Protein AF-A0A218N4B6-F1 (afdb_monomer_lite)

Secondary structure (DSSP, 8-state):
-PPP-EEEEEEEEETTEEEEEEEETTEEEEEEEE-TTS-EEEESSPTT-HHHHHHHHHHHHHHHTTTT---

Radius of gyration: 11.83 Å; chains: 1; bounding box: 27×27×37 Å

Organism: Proteus mirabilis (NCBI:txid584)

Structure (mmCIF, N/CA/C/O backbone):
data_AF-A0A218N4B6-F1
#
_entry.id   AF-A0A218N4B6-F1
#
loop_
_atom_site.group_PDB
_atom_site.id
_atom_site.type_symbol
_atom_site.label_atom_id
_atom_site.label_alt_id
_atom_site.label_comp_id
_atom_site.label_asym_id
_atom_site.label_entity_id
_atom_site.label_seq_id
_atom_site.pdbx_PDB_ins_code
_atom_site.Cartn_x
_atom_site.Cartn_y
_atom_site.Cartn_z
_atom_site.occupancy
_atom_site.B_iso_or_equiv
_atom_site.auth_seq_id
_atom_site.auth_comp_id
_atom_site.auth_asym_id
_atom_site.auth_atom_id
_atom_site.pdbx_PDB_model_num
ATOM 1 N N . MET A 1 1 ? -9.361 -6.194 22.179 1.00 39.38 1 MET A N 1
ATOM 2 C CA . MET A 1 1 ? -8.899 -5.146 21.247 1.00 39.38 1 MET A CA 1
ATOM 3 C C . MET A 1 1 ? -8.756 -5.811 19.894 1.00 39.38 1 MET A C 1
ATOM 5 O O . MET A 1 1 ? -7.921 -6.696 19.777 1.00 39.38 1 MET A O 1
ATOM 9 N N . ASN A 1 2 ? -9.628 -5.487 18.938 1.00 46.31 2 ASN A N 1
ATOM 10 C CA . ASN A 1 2 ? -9.501 -6.009 17.579 1.00 46.31 2 ASN A CA 1
ATOM 11 C C . ASN A 1 2 ? -8.303 -5.316 16.931 1.00 46.31 2 ASN A C 1
ATOM 13 O O . ASN A 1 2 ? -8.259 -4.088 16.884 1.00 46.31 2 ASN A O 1
ATOM 17 N N . THR A 1 3 ? -7.309 -6.089 16.509 1.00 53.72 3 THR A N 1
ATOM 18 C CA . THR A 1 3 ? -6.214 -5.592 15.675 1.00 53.72 3 THR A CA 1
ATOM 19 C C . THR A 1 3 ? -6.835 -4.999 14.407 1.00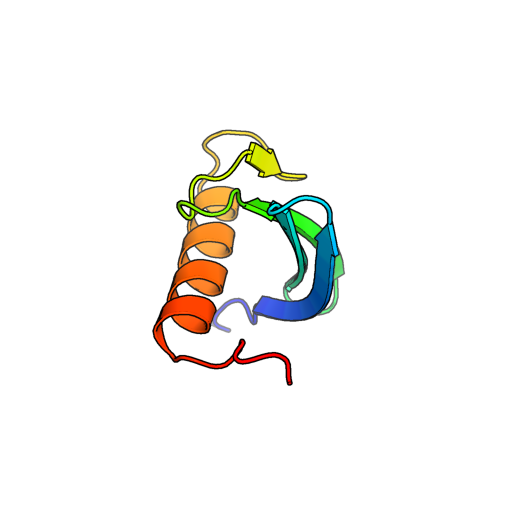 53.72 3 THR A C 1
ATOM 21 O O . THR A 1 3 ? -7.707 -5.660 13.841 1.00 53.72 3 THR A O 1
ATOM 24 N N . PRO A 1 4 ? -6.468 -3.779 13.972 1.00 63.56 4 PRO A N 1
ATOM 25 C CA . PRO A 1 4 ? -7.022 -3.216 12.748 1.00 63.56 4 PRO A CA 1
ATOM 26 C C . PRO A 1 4 ? -6.723 -4.159 11.581 1.00 63.56 4 PRO A C 1
ATOM 28 O O . PRO A 1 4 ? -5.564 -4.460 11.289 1.00 63.56 4 PRO A O 1
ATOM 31 N N . GLU A 1 5 ? -7.780 -4.670 10.954 1.00 80.56 5 GLU A N 1
ATOM 32 C CA . GLU A 1 5 ? -7.655 -5.640 9.873 1.00 80.56 5 GLU A CA 1
ATOM 33 C C . GLU A 1 5 ? -7.516 -4.872 8.560 1.00 80.56 5 GLU A C 1
ATOM 35 O O . GLU A 1 5 ? -8.503 -4.465 7.942 1.00 80.56 5 GLU A O 1
ATOM 40 N N . TYR A 1 6 ? -6.265 -4.614 8.175 1.00 86.62 6 TYR A N 1
ATOM 41 C CA . TYR A 1 6 ? -5.956 -4.141 6.835 1.00 86.62 6 TYR A CA 1
ATOM 42 C C . TYR A 1 6 ? -6.098 -5.290 5.838 1.00 86.62 6 TYR A C 1
ATOM 44 O O . TYR A 1 6 ? -5.629 -6.407 6.068 1.00 86.62 6 TYR A O 1
ATOM 52 N N . LYS A 1 7 ? -6.705 -4.996 4.692 1.00 88.81 7 LYS A N 1
ATOM 53 C CA . LYS A 1 7 ? -6.868 -5.939 3.586 1.00 88.81 7 LYS A CA 1
ATOM 54 C C . LYS A 1 7 ? -6.548 -5.252 2.268 1.00 88.81 7 LYS A C 1
ATOM 56 O O . LYS A 1 7 ? -6.995 -4.133 2.041 1.00 88.81 7 LYS A O 1
ATOM 61 N N . ILE A 1 8 ? -5.809 -5.938 1.396 1.00 89.25 8 ILE A N 1
ATOM 62 C CA . ILE A 1 8 ? -5.604 -5.495 0.013 1.00 89.25 8 ILE A CA 1
ATOM 63 C C . ILE A 1 8 ? -6.898 -5.732 -0.768 1.00 89.25 8 ILE A C 1
ATOM 65 O O . ILE A 1 8 ? -7.395 -6.859 -0.821 1.00 89.25 8 ILE A O 1
ATOM 69 N N . ILE A 1 9 ? -7.434 -4.671 -1.361 1.00 90.62 9 ILE A N 1
ATOM 70 C CA . ILE A 1 9 ? -8.617 -4.716 -2.223 1.00 90.62 9 ILE A CA 1
ATOM 71 C C . ILE A 1 9 ? -8.196 -4.871 -3.682 1.00 90.62 9 ILE A C 1
ATOM 73 O O . ILE A 1 9 ? -8.715 -5.738 -4.383 1.00 90.62 9 ILE A O 1
ATOM 77 N N . SER A 1 10 ? -7.223 -4.077 -4.124 1.00 90.12 10 SER A N 1
ATOM 78 C CA . SER A 1 10 ? -6.665 -4.154 -5.474 1.00 90.12 10 SER A CA 1
ATOM 79 C C . SER A 1 10 ? -5.227 -3.646 -5.516 1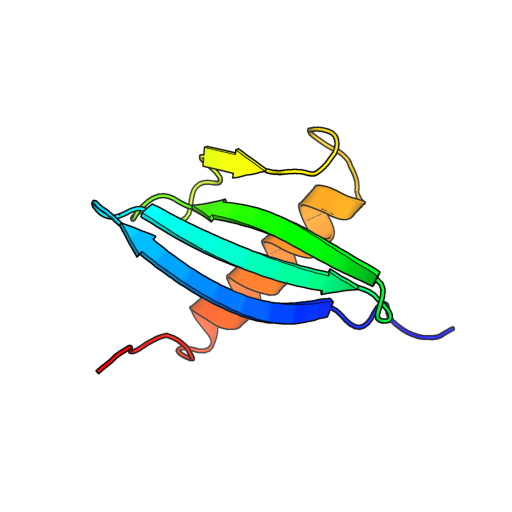.00 90.12 10 SER A C 1
ATOM 81 O O . SER A 1 10 ? -4.777 -2.908 -4.636 1.00 90.12 10 SER A O 1
ATOM 83 N N . ILE A 1 11 ? -4.506 -4.068 -6.554 1.00 90.50 11 ILE A N 1
ATOM 84 C CA . ILE A 1 11 ? -3.139 -3.642 -6.853 1.00 90.50 11 ILE A CA 1
ATOM 85 C C . ILE A 1 11 ? -3.106 -3.250 -8.328 1.00 90.50 11 ILE A C 1
ATOM 87 O O . ILE A 1 11 ? -3.548 -4.028 -9.174 1.00 90.50 11 ILE A O 1
ATOM 91 N N . PHE A 1 12 ? -2.585 -2.066 -8.627 1.00 90.38 12 PHE A N 1
ATOM 92 C CA . PHE A 1 12 ? -2.357 -1.594 -9.988 1.00 90.38 12 PHE A CA 1
ATOM 93 C C . PHE A 1 12 ? -0.869 -1.351 -10.198 1.00 90.38 12 PHE A C 1
ATOM 95 O O . PHE A 1 12 ? -0.210 -0.774 -9.338 1.00 90.38 12 PHE A O 1
ATOM 102 N N . GLU A 1 13 ? -0.353 -1.774 -11.347 1.00 91.19 13 GLU A N 1
ATOM 103 C CA . GLU A 1 13 ? 1.007 -1.473 -11.779 1.00 91.19 13 GLU A CA 1
ATOM 104 C C . GLU A 1 13 ? 0.945 -0.612 -13.040 1.00 91.19 13 GLU A C 1
ATOM 106 O O . GLU A 1 13 ? 0.296 -0.978 -14.022 1.00 91.19 13 GLU A O 1
ATOM 111 N N . TYR A 1 14 ? 1.602 0.545 -13.016 1.00 86.81 14 TYR A N 1
ATOM 112 C CA . TYR A 1 14 ? 1.686 1.429 -14.173 1.00 86.81 14 TYR A CA 1
ATOM 113 C C . TYR A 1 14 ? 3.023 2.165 -14.183 1.00 86.81 14 TYR A C 1
ATOM 115 O O . TYR A 1 14 ? 3.366 2.841 -13.218 1.00 86.81 14 TYR A O 1
ATOM 123 N N . ASN A 1 15 ? 3.782 2.052 -15.278 1.00 89.50 15 ASN A N 1
ATOM 124 C CA . ASN A 1 15 ? 5.085 2.707 -15.461 1.00 89.50 15 ASN A CA 1
ATOM 125 C C . ASN A 1 15 ? 6.077 2.503 -14.292 1.00 89.50 15 ASN A C 1
ATOM 127 O O . ASN A 1 15 ? 6.803 3.427 -13.934 1.00 89.50 15 ASN A O 1
ATOM 131 N N . GLY A 1 16 ? 6.108 1.308 -13.690 1.00 85.62 16 GLY A N 1
ATOM 132 C CA . GLY A 1 16 ? 6.998 0.989 -12.564 1.00 85.62 16 GLY A CA 1
ATOM 13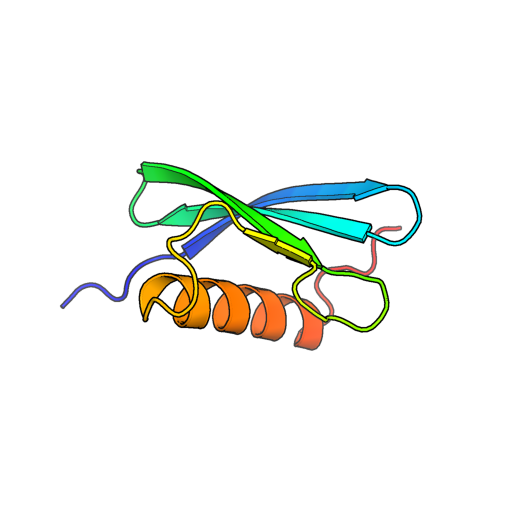3 C C . GLY A 1 16 ? 6.517 1.495 -11.198 1.00 85.62 16 GLY A C 1
ATOM 134 O O . GLY A 1 16 ? 7.243 1.358 -10.215 1.00 85.62 16 GLY A O 1
ATOM 135 N N . PHE A 1 17 ? 5.307 2.053 -11.124 1.00 90.94 17 PHE A N 1
ATOM 136 C CA . PHE A 1 17 ? 4.637 2.393 -9.872 1.00 90.94 17 PHE A CA 1
ATOM 137 C C . PHE A 1 17 ? 3.617 1.319 -9.505 1.00 90.94 17 PHE A C 1
ATOM 139 O O . PHE A 1 17 ? 2.889 0.831 -10.369 1.00 90.94 17 PHE A O 1
ATOM 146 N N . TYR A 1 18 ? 3.537 1.004 -8.215 1.00 92.19 18 TYR A N 1
ATOM 147 C CA . TYR A 1 18 ? 2.612 0.039 -7.634 1.00 92.19 18 TYR A CA 1
ATOM 148 C C . TYR A 1 18 ? 1.631 0.753 -6.711 1.00 92.19 18 TYR A C 1
ATOM 150 O O . TYR A 1 18 ? 1.998 1.199 -5.623 1.00 92.19 18 TYR A O 1
ATOM 158 N N . THR A 1 19 ? 0.375 0.842 -7.126 1.00 93.19 19 THR A N 1
ATOM 159 C CA . THR A 1 19 ? -0.708 1.447 -6.350 1.00 93.19 19 THR A CA 1
ATOM 160 C C . THR A 1 19 ? -1.506 0.363 -5.639 1.00 93.19 19 THR A C 1
ATOM 162 O O . THR A 1 19 ? -2.088 -0.514 -6.274 1.00 93.19 19 THR A O 1
ATOM 165 N N . TYR A 1 20 ? -1.562 0.437 -4.314 1.00 92.12 20 TYR A N 1
ATOM 166 C CA . TYR A 1 20 ? -2.313 -0.474 -3.461 1.00 92.12 20 TYR A CA 1
ATOM 167 C C . TYR A 1 20 ? -3.551 0.230 -2.932 1.00 92.12 20 TYR A C 1
ATOM 169 O O . TYR A 1 20 ? -3.443 1.268 -2.281 1.00 92.12 20 TYR A O 1
ATOM 177 N N . HIS A 1 21 ? -4.709 -0.373 -3.169 1.00 92.12 21 HIS A N 1
ATOM 178 C CA . HIS A 1 21 ? -5.959 0.015 -2.533 1.00 92.12 21 HIS A CA 1
ATOM 179 C C . HIS A 1 21 ? -6.201 -0.924 -1.363 1.00 92.12 21 HIS A C 1
ATOM 181 O O . HIS A 1 21 ? -6.189 -2.151 -1.527 1.00 92.12 21 HIS A O 1
ATOM 187 N N . ILE A 1 22 ? -6.413 -0.359 -0.182 1.00 91.12 22 ILE A N 1
ATOM 188 C CA . ILE A 1 22 ? -6.596 -1.115 1.050 1.00 91.12 22 ILE A CA 1
ATOM 189 C C . ILE A 1 22 ? -7.872 -0.690 1.771 1.00 91.12 22 ILE A C 1
ATOM 191 O O . ILE A 1 22 ? -8.320 0.453 1.676 1.00 91.12 22 ILE A O 1
ATOM 195 N N . SER A 1 23 ? -8.465 -1.634 2.495 1.00 90.19 23 SER A N 1
ATOM 196 C CA . SER A 1 23 ? -9.556 -1.376 3.434 1.00 90.19 23 SER A CA 1
ATOM 197 C C . SER A 1 23 ? -9.081 -1.614 4.856 1.00 90.19 23 SER A C 1
ATOM 199 O O . SER A 1 23 ? -8.323 -2.562 5.084 1.00 90.19 23 SER A O 1
ATOM 201 N N . LYS A 1 24 ? -9.608 -0.845 5.806 1.00 86.25 24 LYS A N 1
ATOM 202 C CA . LYS A 1 24 ? -9.394 -1.036 7.242 1.00 86.25 24 LYS A CA 1
ATOM 203 C C . LYS A 1 24 ? -10.751 -1.194 7.915 1.00 86.25 24 LYS A C 1
ATOM 205 O O . LYS A 1 24 ? -11.609 -0.331 7.777 1.00 86.25 24 LYS A O 1
ATOM 210 N N . ASN A 1 25 ? -10.967 -2.301 8.626 1.00 84.00 25 ASN A N 1
ATOM 211 C CA . ASN A 1 25 ? -12.220 -2.571 9.353 1.00 84.00 25 ASN A CA 1
ATOM 212 C C . ASN A 1 25 ? -13.503 -2.488 8.491 1.00 84.00 25 ASN A C 1
ATOM 214 O O . ASN A 1 25 ? -14.571 -2.150 8.994 1.00 84.00 25 ASN A O 1
ATOM 218 N N . GLY A 1 26 ? -13.410 -2.791 7.193 1.00 76.06 26 GLY A N 1
ATOM 219 C CA . GLY A 1 26 ? -14.545 -2.719 6.266 1.00 76.06 26 GLY A CA 1
ATOM 220 C C . GLY A 1 26 ? -14.850 -1.321 5.713 1.00 76.06 26 GLY A C 1
ATOM 221 O O . GLY A 1 26 ? -15.716 -1.212 4.848 1.00 76.06 26 GLY A O 1
ATOM 222 N N . GLU A 1 27 ? -14.125 -0.280 6.135 1.00 76.75 27 GLU A N 1
ATOM 223 C CA . GLU A 1 27 ? -14.150 1.031 5.479 1.00 76.75 27 GLU A CA 1
ATOM 224 C C . GLU A 1 27 ? -13.218 1.023 4.260 1.00 76.75 27 GLU A C 1
ATOM 226 O O . GLU A 1 27 ? -12.104 0.484 4.302 1.00 76.75 27 GLU A O 1
ATOM 231 N N . LEU A 1 28 ? -13.725 1.546 3.141 1.00 70.62 28 LEU A N 1
ATOM 232 C CA . LEU A 1 28 ? -13.165 1.341 1.807 1.00 70.62 28 LEU A CA 1
ATOM 233 C C . LEU A 1 28 ? -12.376 2.556 1.305 1.00 70.62 28 LEU A C 1
ATOM 235 O O . LEU A 1 28 ? -12.824 3.694 1.411 1.00 70.62 28 LEU A O 1
ATOM 239 N N . ASP A 1 29 ? -11.265 2.210 0.655 1.00 68.81 29 ASP A N 1
ATOM 240 C CA . ASP A 1 29 ? -10.467 2.981 -0.301 1.00 68.81 29 ASP A CA 1
ATOM 241 C C . ASP A 1 29 ? -9.436 3.965 0.266 1.00 68.81 29 ASP A C 1
ATOM 243 O O . ASP A 1 29 ? -9.443 5.166 0.001 1.00 68.81 29 ASP A O 1
ATOM 247 N N . GLN A 1 30 ? -8.490 3.414 1.028 1.00 86.31 30 GLN A N 1
ATOM 248 C CA . GLN A 1 30 ? -7.218 4.076 1.297 1.00 86.31 30 GLN A CA 1
ATOM 249 C C . GLN A 1 30 ? -6.179 3.631 0.260 1.00 86.31 30 GLN A C 1
ATOM 251 O O . GLN A 1 30 ? -6.074 2.445 -0.054 1.00 86.31 30 GLN A O 1
ATOM 256 N N . VAL A 1 31 ? -5.404 4.576 -0.268 1.00 92.25 31 VAL A N 1
ATOM 257 C CA . VAL A 1 31 ? -4.481 4.346 -1.384 1.00 92.25 31 VAL A CA 1
ATOM 258 C C . VAL A 1 31 ? -3.053 4.646 -0.959 1.00 92.25 31 VAL A C 1
ATOM 260 O O . VAL A 1 31 ? -2.784 5.704 -0.390 1.00 92.25 31 VAL A O 1
ATOM 263 N N . VAL A 1 32 ? -2.131 3.741 -1.287 1.00 93.50 32 VAL A N 1
ATOM 264 C CA . VAL A 1 32 ? -0.684 3.958 -1.158 1.00 93.50 32 VAL A CA 1
ATOM 265 C C . VAL A 1 32 ? -0.001 3.558 -2.462 1.00 93.50 32 VAL A C 1
ATOM 267 O O . VAL A 1 32 ? -0.145 2.429 -2.926 1.00 93.50 32 VAL A O 1
ATOM 270 N N . GLU A 1 33 ? 0.745 4.479 -3.058 1.00 94.12 33 GLU A N 1
ATOM 271 C CA . GLU A 1 33 ? 1.547 4.260 -4.262 1.00 94.12 33 GLU A CA 1
ATOM 272 C C . GLU A 1 33 ? 3.020 4.137 -3.880 1.00 94.12 33 GLU A C 1
ATOM 274 O O . GLU A 1 33 ? 3.533 4.936 -3.092 1.00 94.12 33 GLU A O 1
ATOM 279 N N . PHE A 1 34 ? 3.689 3.142 -4.452 1.00 93.31 34 PHE A N 1
ATOM 280 C CA . PHE A 1 34 ? 5.124 2.948 -4.333 1.00 93.31 34 PHE A CA 1
ATOM 281 C C . PHE A 1 34 ? 5.800 3.059 -5.694 1.00 93.31 34 PHE A C 1
ATOM 283 O O . PHE A 1 34 ? 5.236 2.617 -6.692 1.00 93.31 34 PHE A O 1
ATOM 290 N N . ASP A 1 35 ? 7.032 3.554 -5.729 1.00 92.12 35 ASP A N 1
ATOM 291 C CA . ASP A 1 35 ? 7.914 3.359 -6.880 1.00 92.12 35 ASP A CA 1
ATOM 292 C C . ASP A 1 35 ? 8.517 1.936 -6.906 1.00 92.12 35 ASP A C 1
ATOM 294 O O . ASP A 1 35 ? 8.301 1.098 -6.012 1.00 92.12 35 ASP A O 1
ATOM 298 N N . SER A 1 36 ? 9.309 1.665 -7.944 1.00 86.75 36 SER A N 1
ATOM 299 C CA . SER A 1 36 ? 10.039 0.408 -8.126 1.00 86.75 36 SER A CA 1
ATOM 300 C C . SER A 1 36 ? 11.046 0.118 -7.008 1.00 86.75 36 SER A C 1
ATOM 302 O O . SER A 1 36 ? 11.375 -1.042 -6.770 1.00 86.75 36 SER A O 1
ATOM 304 N N . GLU A 1 37 ? 11.510 1.146 -6.295 1.00 87.44 37 GLU A N 1
ATOM 305 C CA . GLU A 1 37 ? 12.443 1.045 -5.167 1.00 87.44 37 GLU A CA 1
ATOM 306 C C . GLU A 1 37 ? 11.729 0.887 -3.811 1.00 87.44 37 GLU A C 1
ATOM 308 O O . GLU A 1 37 ? 12.375 0.795 -2.769 1.00 87.44 37 GLU A O 1
ATOM 313 N N . ALA A 1 38 ? 10.396 0.787 -3.812 1.00 86.50 38 ALA A N 1
ATOM 314 C CA . ALA A 1 38 ? 9.563 0.683 -2.616 1.00 86.50 38 ALA A CA 1
ATOM 315 C C . ALA A 1 38 ? 9.531 1.933 -1.718 1.00 86.50 38 ALA A C 1
ATOM 317 O O . ALA A 1 38 ? 9.179 1.841 -0.530 1.00 86.50 38 ALA A O 1
ATOM 318 N N . ASN A 1 39 ? 9.795 3.105 -2.290 1.00 91.06 39 ASN A N 1
ATOM 319 C CA . ASN A 1 39 ? 9.506 4.384 -1.654 1.00 91.06 39 ASN A CA 1
ATOM 320 C C . ASN A 1 39 ? 8.043 4.758 -1.883 1.00 91.06 39 ASN A C 1
ATOM 322 O O . ASN A 1 39 ? 7.497 4.513 -2.955 1.00 91.06 39 ASN A O 1
ATOM 326 N N . VAL A 1 40 ? 7.404 5.357 -0.877 1.00 91.88 40 VAL A N 1
ATOM 327 C CA . VAL A 1 40 ? 6.030 5.860 -1.003 1.00 91.88 40 VAL A CA 1
ATOM 328 C C . VAL A 1 40 ? 6.055 7.146 -1.824 1.00 91.88 40 VAL A C 1
ATOM 330 O O . VAL A 1 40 ? 6.731 8.102 -1.449 1.00 91.88 40 VAL A O 1
ATOM 333 N N . THR A 1 41 ? 5.311 7.178 -2.926 1.00 93.31 41 THR A N 1
ATOM 334 C CA . THR A 1 41 ? 5.237 8.332 -3.837 1.00 93.31 41 THR A CA 1
ATOM 335 C C . THR A 1 41 ? 3.933 9.100 -3.687 1.00 93.31 41 THR A C 1
ATOM 337 O O . THR A 1 41 ? 3.921 10.323 -3.832 1.00 93.31 41 THR A O 1
ATOM 340 N N . LYS A 1 42 ? 2.833 8.404 -3.371 1.00 92.31 42 LYS A N 1
ATOM 341 C CA . LYS A 1 42 ? 1.523 9.002 -3.082 1.00 92.31 42 LYS A CA 1
ATOM 342 C C . LYS A 1 42 ? 0.778 8.221 -2.013 1.00 92.31 42 LYS A C 1
ATOM 344 O O . LYS A 1 42 ? 0.961 7.019 -1.849 1.00 92.31 42 LYS A O 1
ATOM 349 N N . THR A 1 43 ? -0.096 8.927 -1.312 1.00 92.88 43 THR A N 1
ATOM 350 C CA . THR A 1 43 ? -0.881 8.394 -0.206 1.00 92.88 43 THR A CA 1
ATOM 351 C C . THR A 1 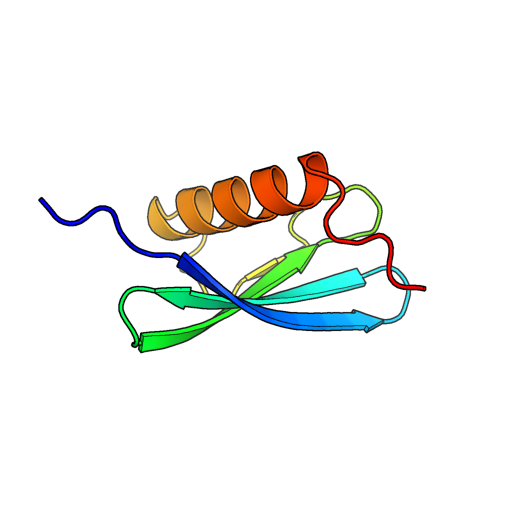43 ? -2.194 9.168 -0.091 1.00 92.88 43 THR A C 1
ATOM 353 O O . THR A 1 43 ? -2.210 10.380 -0.317 1.00 92.88 43 THR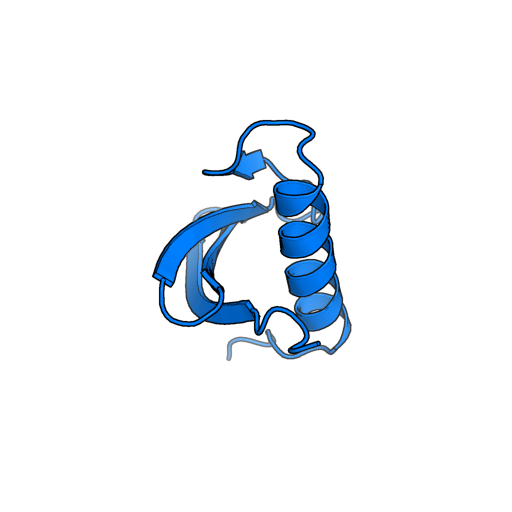 A O 1
ATOM 356 N N . SER A 1 44 ? -3.296 8.497 0.244 1.00 91.88 44 SER A N 1
ATOM 357 C CA . SER A 1 44 ? -4.552 9.166 0.622 1.00 91.88 44 SER A CA 1
ATOM 358 C C . SER A 1 44 ? -4.604 9.519 2.114 1.00 91.88 44 SER A C 1
ATOM 360 O O . SER A 1 44 ? -5.559 10.148 2.567 1.00 91.88 44 SER A O 1
ATOM 362 N N . PHE A 1 45 ? -3.604 9.095 2.892 1.00 89.62 45 PHE A N 1
ATOM 363 C CA . PHE A 1 45 ? -3.517 9.368 4.320 1.00 89.62 45 PHE A CA 1
ATOM 364 C C . PHE A 1 45 ? -3.019 10.790 4.590 1.00 89.62 45 PHE A C 1
ATOM 366 O O . PHE A 1 45 ? -2.346 11.420 3.771 1.00 89.62 45 PHE A O 1
ATOM 373 N N . LYS A 1 46 ? -3.296 11.294 5.797 1.00 87.50 46 LYS A N 1
ATOM 374 C CA . LYS A 1 46 ? -2.612 12.489 6.292 1.00 87.50 46 LYS A CA 1
ATOM 375 C C . LYS A 1 46 ? -1.116 12.176 6.411 1.00 87.50 46 LYS A C 1
ATOM 377 O O . LYS A 1 46 ? -0.752 11.249 7.132 1.00 87.50 46 LYS A O 1
ATOM 382 N N . GLN A 1 47 ? -0.276 12.966 5.744 1.00 83.06 47 GLN A N 1
ATOM 383 C CA . GLN A 1 47 ? 1.177 12.774 5.759 1.00 83.06 47 GLN A CA 1
ATOM 384 C C . GLN A 1 47 ? 1.744 12.731 7.185 1.00 83.06 47 GLN A C 1
ATOM 386 O O . GLN A 1 47 ? 1.403 13.566 8.028 1.00 83.06 47 GLN A O 1
ATOM 391 N N . ASN A 1 48 ? 2.649 11.782 7.415 1.00 83.94 48 ASN A N 1
ATOM 392 C CA . ASN A 1 48 ? 3.312 11.458 8.677 1.00 83.94 48 ASN A CA 1
ATOM 393 C C . ASN A 1 48 ? 2.361 11.051 9.812 1.00 83.94 48 ASN A C 1
ATOM 395 O O . ASN A 1 48 ? 2.727 11.139 10.984 1.00 83.94 48 ASN A O 1
ATOM 399 N N . SER A 1 49 ? 1.137 10.629 9.491 1.00 90.75 49 SER A N 1
ATOM 400 C CA . SER A 1 49 ? 0.239 10.061 10.495 1.00 90.75 49 SER A CA 1
ATOM 401 C C . SER A 1 49 ? 0.672 8.648 10.883 1.00 90.75 49 SER A C 1
ATOM 403 O O . SER A 1 49 ? 1.253 7.917 10.082 1.00 90.75 49 SER A O 1
ATOM 405 N N . GLU A 1 50 ? 0.348 8.244 12.111 1.00 90.50 50 GLU A N 1
ATOM 406 C CA . GLU A 1 50 ? 0.535 6.857 12.560 1.00 90.50 50 GLU A CA 1
ATOM 407 C C . GLU A 1 50 ? -0.182 5.877 11.624 1.00 90.50 50 GLU A C 1
ATOM 409 O O . GLU A 1 50 ? 0.348 4.825 11.285 1.00 90.50 50 GLU A O 1
ATOM 414 N N . GLU A 1 51 ? -1.354 6.267 11.126 1.00 88.38 51 GLU A N 1
ATOM 415 C CA . GLU A 1 51 ? -2.150 5.442 10.227 1.00 88.38 51 GLU A CA 1
ATOM 416 C C . GLU A 1 51 ? -1.481 5.219 8.863 1.00 88.38 51 GLU A C 1
ATOM 418 O O . GLU A 1 51 ? -1.480 4.100 8.350 1.00 88.38 51 GLU A O 1
ATOM 423 N N . GLU A 1 52 ? -0.849 6.253 8.300 1.00 90.69 52 GLU A N 1
ATOM 424 C CA . GLU A 1 52 ? -0.030 6.106 7.095 1.00 90.69 52 GLU A CA 1
ATOM 425 C C . GLU A 1 52 ? 1.115 5.114 7.330 1.00 90.69 52 GLU A C 1
ATOM 427 O O . GLU A 1 52 ? 1.352 4.224 6.512 1.00 90.69 52 GLU A O 1
ATOM 432 N N . GLN A 1 53 ? 1.815 5.243 8.460 1.00 92.06 53 GLN A N 1
ATOM 433 C CA . GLN A 1 53 ? 2.942 4.373 8.793 1.00 92.06 53 GLN A CA 1
ATOM 434 C C . GLN A 1 53 ? 2.500 2.914 8.937 1.00 92.06 53 GLN A C 1
ATOM 436 O O . GLN A 1 53 ? 3.156 2.023 8.395 1.00 92.06 53 GLN A O 1
ATOM 441 N N . GLU A 1 54 ? 1.371 2.665 9.603 1.00 91.31 54 GLU A N 1
ATOM 442 C CA . GLU A 1 54 ? 0.774 1.333 9.728 1.00 91.31 54 GLU A CA 1
ATOM 443 C C . GLU A 1 54 ? 0.418 0.722 8.367 1.00 91.31 54 GLU A C 1
ATOM 445 O O . GLU A 1 54 ? 0.752 -0.437 8.102 1.00 91.31 54 GLU A O 1
ATOM 450 N N . ALA A 1 55 ? -0.238 1.493 7.496 1.00 90.56 55 ALA A N 1
ATOM 451 C CA . ALA A 1 55 ? -0.631 1.049 6.162 1.00 90.56 55 ALA A CA 1
ATOM 452 C C . ALA A 1 55 ? 0.589 0.718 5.287 1.00 90.56 55 ALA A C 1
ATOM 454 O O . ALA A 1 55 ? 0.633 -0.324 4.624 1.00 90.56 55 ALA A O 1
ATOM 455 N N . VAL A 1 56 ? 1.615 1.571 5.323 1.00 92.56 56 VAL A N 1
ATOM 456 C CA . VAL A 1 56 ? 2.871 1.372 4.587 1.00 92.56 56 VAL A CA 1
ATOM 457 C C . VAL A 1 56 ? 3.615 0.136 5.096 1.00 92.56 56 VAL A C 1
ATOM 459 O O . VAL A 1 56 ? 4.055 -0.688 4.292 1.00 92.56 56 VAL A O 1
ATOM 462 N N . GLU A 1 57 ? 3.730 -0.037 6.414 1.00 91.75 57 GLU A N 1
ATOM 463 C CA . GLU A 1 57 ? 4.309 -1.229 7.049 1.00 91.75 57 GLU A CA 1
ATOM 464 C C . GLU A 1 57 ? 3.567 -2.505 6.644 1.00 91.75 57 GLU A C 1
ATOM 466 O O . GLU A 1 57 ? 4.190 -3.511 6.291 1.00 91.75 57 GLU A O 1
ATOM 471 N N . PHE A 1 58 ? 2.234 -2.471 6.657 1.00 89.94 58 PHE A N 1
ATOM 472 C CA . PHE A 1 58 ? 1.403 -3.585 6.222 1.00 89.94 58 PHE A CA 1
ATOM 473 C C . PHE A 1 58 ? 1.714 -3.980 4.772 1.00 89.94 58 PHE A C 1
ATOM 475 O O . PHE A 1 58 ? 2.031 -5.143 4.510 1.00 89.94 58 PHE A O 1
ATOM 482 N N . ILE A 1 59 ? 1.716 -3.020 3.843 1.00 90.12 59 ILE A N 1
ATOM 483 C CA . ILE A 1 59 ? 2.000 -3.289 2.426 1.00 90.12 59 ILE A CA 1
ATOM 484 C C . ILE A 1 59 ? 3.436 -3.793 2.239 1.00 90.12 59 ILE A C 1
ATOM 486 O O . ILE A 1 59 ? 3.656 -4.772 1.522 1.00 90.12 59 ILE A O 1
ATOM 490 N N . ARG A 1 60 ? 4.420 -3.208 2.932 1.00 90.06 60 ARG A N 1
ATOM 491 C CA . ARG A 1 60 ? 5.816 -3.683 2.912 1.00 90.06 60 ARG A CA 1
ATOM 492 C C . ARG A 1 60 ? 5.938 -5.131 3.376 1.00 90.06 60 ARG A C 1
ATOM 494 O O . ARG A 1 60 ? 6.648 -5.913 2.747 1.00 90.06 60 ARG A O 1
ATOM 501 N N . ARG A 1 61 ? 5.216 -5.528 4.429 1.00 88.00 61 ARG A N 1
ATOM 502 C CA . ARG A 1 61 ? 5.186 -6.925 4.898 1.00 88.00 61 ARG A CA 1
ATOM 503 C C . ARG A 1 61 ? 4.595 -7.866 3.851 1.00 88.00 61 ARG A C 1
ATOM 505 O O . ARG A 1 61 ? 5.116 -8.965 3.686 1.00 88.00 61 ARG A O 1
ATOM 512 N N . ILE A 1 62 ? 3.546 -7.452 3.137 1.00 83.62 62 ILE A N 1
ATOM 513 C CA . ILE A 1 62 ? 2.962 -8.239 2.039 1.00 83.62 62 ILE A CA 1
ATOM 514 C C . ILE A 1 62 ? 3.958 -8.383 0.879 1.00 83.62 62 ILE 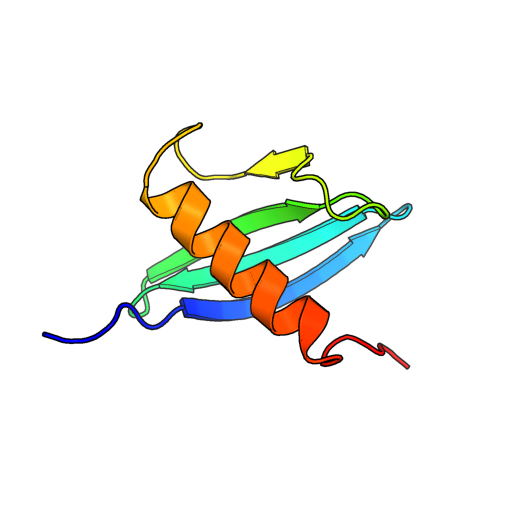A C 1
ATOM 516 O O . ILE A 1 62 ? 4.178 -9.498 0.403 1.00 83.62 62 ILE A O 1
ATOM 520 N N . ARG A 1 63 ? 4.621 -7.289 0.480 1.00 80.00 63 ARG A N 1
ATOM 521 C CA . ARG A 1 63 ? 5.660 -7.292 -0.567 1.00 80.00 63 ARG A CA 1
ATOM 522 C C . ARG A 1 63 ? 6.836 -8.205 -0.208 1.00 80.00 63 ARG A C 1
ATOM 524 O O . ARG A 1 63 ? 7.221 -9.042 -1.019 1.00 80.00 63 ARG A O 1
ATOM 531 N N . ASN A 1 64 ? 7.339 -8.118 1.025 1.00 78.50 64 ASN A N 1
ATOM 532 C CA . ASN A 1 64 ? 8.449 -8.946 1.517 1.00 78.50 64 ASN A CA 1
ATOM 533 C C . ASN A 1 64 ? 8.101 -10.438 1.619 1.00 78.50 64 ASN A C 1
ATOM 535 O O . ASN A 1 64 ? 8.992 -11.280 1.570 1.00 78.50 64 ASN A O 1
ATOM 539 N N . LYS A 1 65 ? 6.816 -10.787 1.752 1.00 73.06 65 LYS A N 1
ATOM 540 C CA . LYS A 1 65 ? 6.347 -12.181 1.771 1.00 73.06 65 LYS A CA 1
ATOM 541 C C . LYS A 1 65 ? 6.158 -12.790 0.370 1.00 73.06 65 LYS A C 1
ATOM 543 O O . LYS A 1 65 ? 5.606 -13.880 0.274 1.00 73.06 65 LYS A O 1
ATOM 548 N N . HIS A 1 66 ? 6.618 -12.126 -0.697 1.00 57.25 66 HIS A N 1
ATOM 549 C CA . HIS A 1 66 ? 6.552 -12.605 -2.088 1.00 57.25 66 HIS A CA 1
ATOM 550 C C . HIS A 1 66 ? 5.135 -12.884 -2.633 1.00 57.25 66 HIS A C 1
ATOM 552 O O . HIS A 1 66 ? 4.968 -13.702 -3.533 1.00 57.25 66 HIS A O 1
ATOM 558 N N . ILE A 1 67 ? 4.101 -12.175 -2.165 1.00 52.16 67 ILE A N 1
ATOM 559 C CA . ILE A 1 67 ? 2.729 -12.354 -2.696 1.00 52.16 67 ILE A CA 1
ATOM 560 C C . ILE A 1 67 ? 2.505 -11.619 -4.037 1.00 52.16 67 ILE A C 1
ATOM 562 O O . ILE A 1 67 ? 1.493 -11.825 -4.696 1.00 52.16 67 ILE A O 1
ATOM 566 N N . CYS A 1 68 ? 3.470 -10.836 -4.522 1.00 45.09 68 CYS A N 1
ATOM 567 C CA . CYS A 1 68 ? 3.375 -10.174 -5.827 1.00 45.09 68 CYS A CA 1
ATOM 568 C C . CYS A 1 68 ? 4.493 -10.622 -6.776 1.00 45.09 68 CYS A C 1
ATOM 570 O O . CYS A 1 68 ? 5.229 -9.802 -7.308 1.00 45.09 68 CYS A O 1
ATOM 572 N N . SER A 1 69 ? 4.613 -11.933 -6.997 1.00 34.44 69 SER A N 1
ATOM 573 C CA . SER A 1 69 ? 4.918 -12.410 -8.348 1.00 34.44 69 SER A CA 1
ATOM 574 C C . SER A 1 69 ? 3.590 -12.388 -9.096 1.00 34.44 69 SER A C 1
ATOM 576 O O . SER A 1 69 ? 2.833 -13.356 -9.038 1.00 34.44 69 SER A O 1
ATOM 578 N N . VAL A 1 70 ? 3.252 -11.258 -9.716 1.00 39.59 70 VAL A N 1
ATOM 579 C CA . VAL A 1 70 ? 2.222 -11.285 -10.757 1.00 39.59 70 VAL A CA 1
ATOM 580 C C . VAL A 1 70 ? 2.852 -12.038 -11.932 1.00 39.59 70 VAL A C 1
ATOM 582 O O . VAL A 1 70 ? 4.001 -11.777 -12.282 1.00 39.59 70 VAL A O 1
ATOM 585 N N . ILE A 1 71 ? 2.140 -13.059 -12.404 1.00 37.75 71 ILE A N 1
ATOM 586 C CA . ILE A 1 71 ? 2.448 -13.866 -13.593 1.00 37.75 71 ILE A CA 1
ATOM 587 C C . ILE A 1 71 ? 2.619 -12.955 -14.810 1.00 37.75 71 ILE A C 1
ATOM 589 O O . ILE A 1 71 ? 1.802 -12.014 -14.928 1.00 37.75 71 ILE A O 1
#

Foldseek 3Di:
DDDFDKDFPDWDDDPQKIKTWIDTPPHGGWIWIAGNVLDTPDTPDDPPDPVVVVVSVVVVVCVVVVPPPPD

Sequence (71 aa):
MNTPEYKIISIFEYNGFYTYHISKNGELDQVVEFDSEANVTKTSFKQNSEEEQEAVEFIRRIRNKHICSVI

pLDDT: mean 82.19, std 15.58, range [34.44, 94.12]